Protein 1L9L (pdb70)

InterPro domains:
  IPR008138 Saposin B type, region 2 [PF03489] (105-138)
  IPR008139 Saposin B type domain [PS50015] (62-142)
  IPR008139 Saposin B type domain [SM00741] (64-138)
  IPR011001 Saposin-like [SSF47862] (68-134)
  IPR038847 Granulysin-like [PTHR15541] (1-144)

Radius of gyration: 11.11 Å; Cα contacts (8 Å, |Δi|>4): 72; chains: 1; bounding box: 20×29×24 Å

CATH classification: 1.10.225.10

Foldseek 3Di:
DCLLVLLLVVLVVLPVQFPQQALVRSVVVLVVPLVDDDDVSSVVNVVSCVPQVVLSSVCVNVVHHSCVSRVVVD

GO terms:
  GO:0005576 extracellular region (C, TAS)
  GO:0097013 phagocytic vesicle lumen (C, TAS)
  GO:0005515 protein binding (F, IPI)
  GO:0044194 cytolytic granule (C, IDA)
  GO:0042742 defense response to bacterium (P, IDA)
  GO:0031640 killing of cells of another organism (P, IDA)
  GO:0006968 cellular defense response (P, IDA)
  GO:0061844 antimicrobial humoral immune response mediated by antimicrobial peptide (P, IDA)

Sequence (74 aa):
GRDYRTCLTIVQKLKKMVDKPTQRSVSNAATRVCRTGRSRWRDVCRNFMRRYQSRVIQGLVAGETAQQICEDLR

Secondary structure (DSSP, 8-state):
-HHHHHHHHHHHHHHHH-SS--HHHHHHHHHHGGGSS-HHHHHHHHHHHHHHHHHHHHHHHTT--HHHHHGGG-

B-factor: mean 18.2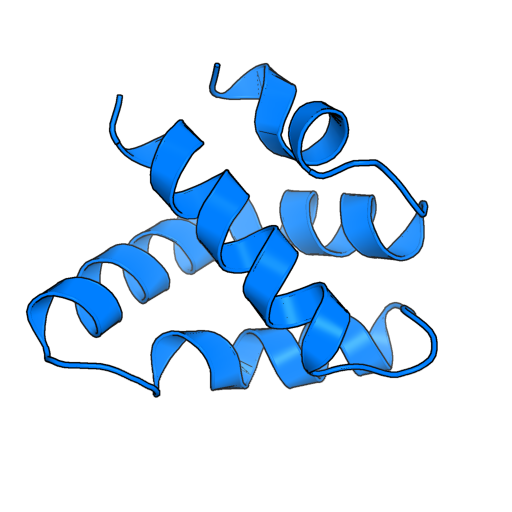7, std 9.35, range [5.76, 75.7]

Solvent-accessible surface area: 5145 Å² total; per-residue (Å²): 96,110,49,39,127,5,2,53,52,0,0,7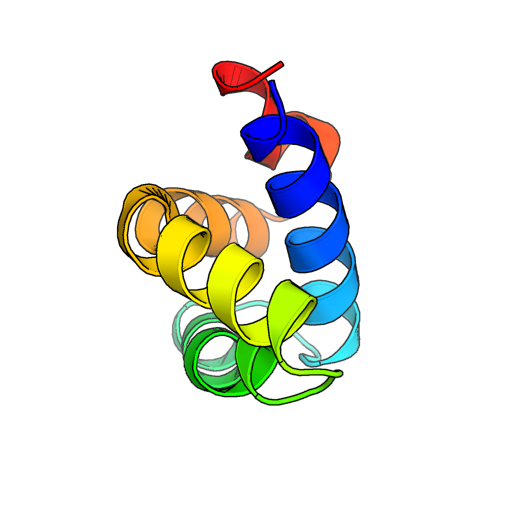9,64,0,88,156,70,20,144,152,48,51,115,190,34,0,34,74,0,15,99,128,4,15,189,98,44,211,70,178,61,81,73,35,0,121,59,2,15,212,166,62,87,80,67,2,17,108,0,2,65,68,57,43,71,24,110,101,4,1,77,127,48,193

Organism: Homo sapiens (NCBI:txid9606)

Nearest PDB structures (foldseek):
  1l9l-assembly1_A  TM=1.014E+00  e=1.236E-11  Homo sapiens
  2gtg-assembly1_A  TM=7.896E-01  e=8.484E-02  Homo sapiens
  5u85-assembly1_B  TM=4.502E-01  e=4.149E-01  Mus musculus
  2qyp-assembly1_A  TM=4.315E-01  e=3.672E-01  Homo sapiens
  2qyp-assembly1_B  TM=4.771E-01  e=5.630E-01  Homo sapiens

Structure (mmCIF, N/CA/C/O backbone):
data_1L9L
#
_entry.id   1L9L
#
_cell.length_a   23.265
_cell.length_b   60.436
_cell.length_c   23.591
_cell.angle_alpha   90.00
_cell.angle_beta   90.99
_cell.angle_gamma   90.00
#
_symmetry.space_group_name_H-M   'P 1 21 1'
#
loop_
_entity.id
_entity.type
_entity.pdbx_description
1 polymer Granulysin
2 non-polymer 'SULFATE ION'
3 non-polymer '3[N-MORPHOLINO]PROPANE SULFONIC ACID'
4 non-polymer ETHANOL
5 water water
#
loop_
_atom_site.group_PDB
_atom_site.id
_atom_site.type_symbol
_atom_site.label_atom_id
_atom_site.label_alt_id
_atom_site.label_comp_id
_atom_site.label_asym_id
_atom_site.label_entity_id
_atom_site.label_seq_id
_at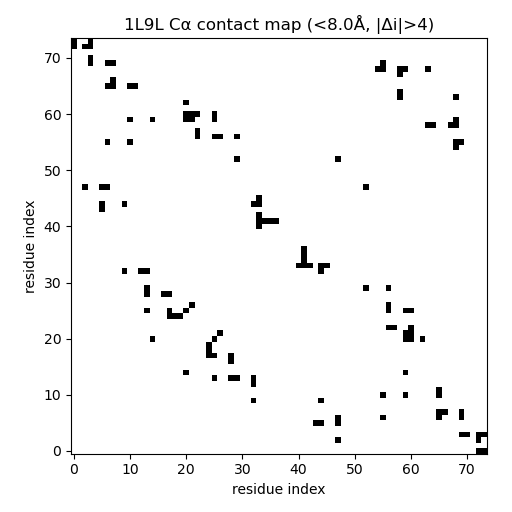om_site.pdbx_PDB_ins_code
_atom_site.Cartn_x
_atom_site.Cartn_y
_atom_site.Cartn_z
_atom_site.occupancy
_atom_site.B_iso_or_equiv
_atom_site.auth_seq_id
_atom_site.auth_comp_id
_atom_site.auth_asym_id
_atom_site.auth_atom_id
_atom_site.pdbx_PDB_model_num
ATOM 1 N N . GLY A 1 1 ? -2.903 21.227 19.831 1.00 35.36 1 GLY A N 1
ATOM 2 C CA . GLY A 1 1 ? -3.747 20.224 19.212 1.00 21.52 1 GLY A CA 1
ATOM 3 C C . GLY A 1 1 ? -3.309 19.466 18.024 1.00 16.86 1 GLY A C 1
ATOM 4 O O . GLY A 1 1 ? -3.800 18.361 17.679 1.00 17.50 1 GLY A O 1
ATOM 10 N N . ARG A 1 2 ? -2.276 20.034 17.345 1.00 16.19 2 ARG A N 1
ATOM 11 C CA . ARG A 1 2 ? -1.823 19.321 16.146 1.00 15.79 2 ARG A CA 1
ATOM 12 C C . ARG A 1 2 ? -1.210 17.991 16.497 1.00 12.38 2 ARG A C 1
ATOM 13 O O . ARG A 1 2 ? -1.186 17.104 15.660 1.00 13.51 2 ARG A O 1
ATOM 52 N N . ASP A 1 3 ? -0.651 17.841 17.725 1.00 11.73 3 ASP A N 1
ATOM 53 C CA . ASP A 1 3 ? 0.092 16.607 18.019 1.00 10.78 3 ASP A CA 1
ATOM 54 C C . ASP A 1 3 ? -0.746 15.357 17.815 1.00 10.72 3 ASP A C 1
ATOM 55 O O . ASP A 1 3 ? -0.220 14.345 17.282 1.00 10.98 3 ASP A O 1
ATOM 64 N N . TYR A 1 4 ? -1.985 15.351 18.231 1.00 10.79 4 TYR A N 1
ATOM 65 C CA . TYR A 1 4 ? -2.805 14.167 18.047 1.00 10.66 4 TYR A CA 1
ATOM 66 C C . TYR A 1 4 ? -2.936 13.808 16.576 1.00 10.28 4 TYR A C 1
ATOM 67 O O . TYR A 1 4 ? -2.862 12.639 16.209 1.00 10.43 4 TYR A O 1
ATOM 85 N N . ARG A 1 5 ? -3.180 14.826 15.712 1.00 10.59 5 ARG A N 1
ATOM 86 C CA . ARG A 1 5 ? -3.301 14.541 14.296 1.00 10.79 5 ARG A CA 1
ATOM 87 C C . ARG A 1 5 ? -2.029 14.034 13.650 1.00 10.59 5 ARG A C 1
ATOM 88 O O . ARG A 1 5 ? -2.023 13.099 12.830 1.00 11.18 5 ARG A O 1
ATOM 109 N N . THR A 1 6 ? -0.900 14.629 14.026 1.00 10.84 6 THR A N 1
ATOM 110 C CA . THR A 1 6 ? 0.379 14.181 13.536 1.00 11.12 6 THR A CA 1
ATOM 111 C C . THR A 1 6 ? 0.570 12.748 13.929 1.00 10.83 6 THR A C 1
ATOM 112 O O . THR A 1 6 ? 1.049 11.928 13.119 1.00 11.86 6 THR A O 1
ATOM 123 N N . CYS A 1 7 ? 0.249 12.449 15.207 1.00 10.75 7 CYS A N 1
ATOM 124 C CA . CYS A 1 7 ? 0.395 11.074 15.730 1.00 10.48 7 CYS A CA 1
ATOM 125 C C . CYS A 1 7 ? -0.406 10.067 14.878 1.00 10.23 7 CYS A C 1
ATOM 126 O O . CYS A 1 7 ? 0.119 9.027 14.477 1.00 10.74 7 CYS 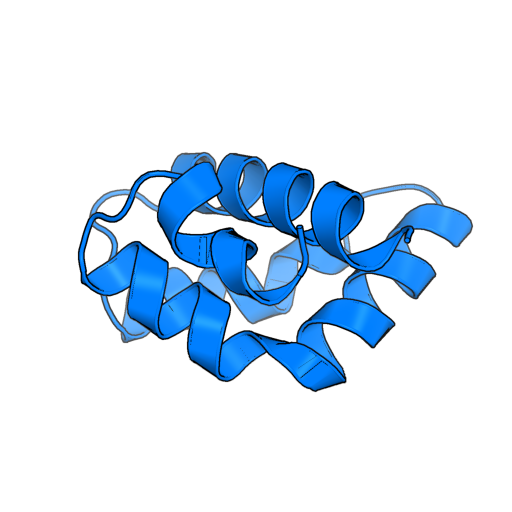A O 1
ATOM 133 N N . LEU A 1 8 ? -1.664 10.385 14.614 1.00 10.53 8 LEU A N 1
ATOM 134 C CA . LEU A 1 8 ? -2.460 9.416 13.855 1.00 10.49 8 LEU A CA 1
ATOM 135 C C . LEU A 1 8 ? -1.897 9.177 12.453 1.00 10.72 8 LEU A C 1
ATOM 136 O O . LEU A 1 8 ? -1.824 8.056 11.933 1.00 11.52 8 LEU A O 1
ATOM 152 N N . THR A 1 9 ? -1.457 10.266 11.788 1.00 10.68 9 THR A N 1
ATOM 153 C CA . THR A 1 9 ? -0.899 10.130 10.437 1.00 11.37 9 THR A CA 1
ATOM 154 C C . THR A 1 9 ? 0.369 9.281 10.443 1.00 11.00 9 THR A C 1
ATOM 155 O O . THR A 1 9 ? 0.532 8.412 9.597 1.00 11.74 9 THR A O 1
ATOM 166 N N . ILE A 1 10 ? 1.266 9.552 11.419 1.00 10.76 10 ILE A N 1
ATOM 167 C CA . ILE A 1 10 ? 2.484 8.789 11.489 1.00 10.90 10 ILE A CA 1
ATOM 168 C C . ILE A 1 10 ? 2.245 7.309 11.781 1.00 10.56 10 ILE A C 1
ATOM 169 O O . ILE A 1 10 ? 2.882 6.453 11.209 1.00 11.41 10 ILE A O 1
ATOM 185 N N . VAL A 1 11 ? 1.316 7.013 12.731 1.00 10.65 11 VAL A N 1
ATOM 186 C CA . VAL A 1 11 ? 1.022 5.602 13.001 1.00 10.73 11 VAL A CA 1
ATOM 187 C C . VAL A 1 11 ? 0.635 4.872 11.722 1.00 10.88 11 VAL A C 1
ATOM 188 O O . VAL A 1 11 ? 1.072 3.783 11.426 1.00 12.18 11 VAL A O 1
ATOM 201 N N . GLN A 1 12 ? -0.302 5.474 10.992 1.00 11.62 12 GLN A N 1
ATOM 202 C CA . GLN A 1 12 ? -0.781 4.875 9.719 1.00 13.40 12 GLN A CA 1
ATOM 203 C C . GLN A 1 12 ? 0.353 4.666 8.724 1.00 12.05 12 GLN A C 1
ATOM 204 O O . GLN A 1 12 ? 0.448 3.625 8.056 1.00 13.00 12 GLN A O 1
ATOM 229 N N . LYS A 1 13 ? 1.212 5.694 8.592 1.00 11.57 13 LYS A N 1
ATOM 230 C CA . 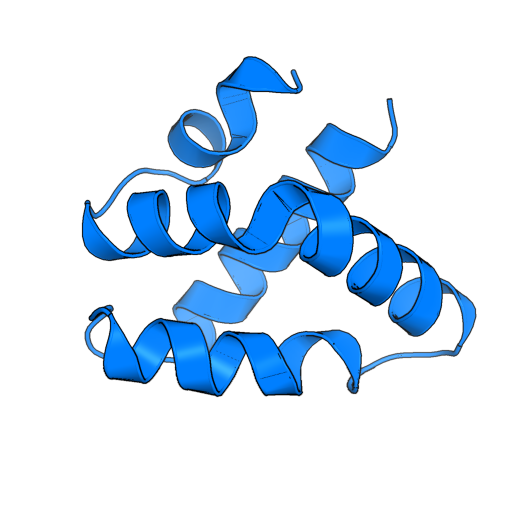LYS A 1 13 ? 2.309 5.562 7.654 1.00 11.81 13 LYS A CA 1
ATOM 231 C C . LYS A 1 13 ? 3.227 4.399 8.078 1.00 11.63 13 LYS A C 1
ATOM 232 O O . LYS A 1 13 ? 3.636 3.603 7.229 1.00 13.18 13 LYS A O 1
ATOM 251 N N . LEU A 1 14 ? 3.570 4.350 9.373 1.00 11.47 14 LEU A N 1
ATOM 252 C CA . LEU A 1 14 ? 4.513 3.310 9.842 1.00 11.58 14 LEU A CA 1
ATOM 253 C C . LEU A 1 14 ? 3.937 1.917 9.695 1.00 12.40 14 LEU A C 1
ATOM 254 O O . LEU A 1 14 ? 4.674 0.966 9.363 1.00 14.04 14 LEU A O 1
ATOM 270 N N . LYS A 1 15 ? 2.634 1.753 9.878 1.00 12.67 15 LYS A N 1
ATOM 271 C CA . LYS A 1 15 ? 2.066 0.396 9.766 1.00 13.74 15 LYS A CA 1
ATOM 272 C C . LYS A 1 15 ? 2.209 -0.144 8.330 1.00 15.00 15 LYS A C 1
ATOM 273 O O . LYS A 1 15 ? 2.275 -1.391 8.136 1.00 17.05 15 LYS A O 1
ATOM 299 N N . LYS A 1 16 ? 2.283 0.723 7.313 1.00 14.24 16 LYS A N 1
ATOM 300 C CA . LYS A 1 16 ? 2.462 0.247 5.921 1.00 14.90 16 LYS A CA 1
ATOM 301 C C . LYS A 1 16 ? 3.920 0.094 5.534 1.00 17.25 16 LYS A C 1
ATOM 302 O O . LYS A 1 16 ? 4.255 -0.567 4.512 1.00 19.07 16 LYS A O 1
ATOM 321 N N . MET A 1 17 ? 4.812 0.734 6.296 1.00 17.47 17 MET A N 1
ATOM 322 C CA . MET A 1 17 ? 6.225 0.685 5.990 1.00 16.20 17 MET A CA 1
ATOM 323 C C . MET A 1 17 ? 6.872 -0.592 6.501 1.00 18.55 17 MET A C 1
ATOM 324 O O . MET A 1 17 ? 7.888 -1.055 5.957 1.00 27.69 17 MET A O 1
ATOM 338 N N . VAL A 1 18 ? 6.317 -1.159 7.531 1.00 19.96 18 VAL A N 1
ATOM 339 C CA . VAL A 1 18 ? 6.904 -2.344 8.103 1.00 19.69 18 VAL A CA 1
ATOM 340 C C . VAL A 1 18 ? 6.013 -3.526 7.764 1.00 19.05 18 VAL A C 1
ATOM 341 O O . VAL A 1 18 ? 4.831 -3.316 7.414 1.00 28.49 18 VAL A O 1
ATOM 354 N N . ASP A 1 19 ? 6.610 -4.682 7.866 1.00 19.79 19 ASP A N 1
ATOM 355 C CA . ASP A 1 19 ? 5.752 -5.869 7.769 1.00 19.12 19 ASP A CA 1
ATOM 356 C C . ASP A 1 19 ? 5.288 -6.287 9.167 1.00 18.09 19 ASP A C 1
ATOM 357 O O . ASP A 1 19 ? 4.279 -5.821 9.718 1.00 21.96 19 ASP A O 1
ATOM 366 N N . LYS A 1 20 ? 6.019 -7.154 9.878 1.00 18.57 20 LYS A N 1
ATOM 367 C CA . LYS A 1 20 ? 5.798 -7.446 11.295 1.00 16.56 20 LYS A CA 1
ATOM 368 C C . LYS A 1 20 ? 6.329 -6.290 12.165 1.00 14.79 20 LYS A C 1
ATOM 369 O O . LYS A 1 20 ? 7.524 -5.944 12.033 1.00 14.14 20 LYS A O 1
ATOM 388 N N . PRO A 1 21 ? 5.524 -5.682 13.034 1.00 15.71 21 PRO A N 1
ATOM 389 C CA . PRO A 1 21 ? 5.976 -4.543 13.871 1.00 13.89 21 PRO A CA 1
ATOM 390 C C . PRO A 1 21 ? 6.786 -5.029 15.050 1.00 13.98 21 PRO A C 1
ATOM 391 O O . PRO A 1 21 ? 6.212 -5.532 16.012 1.00 19.99 21 PRO A O 1
ATOM 402 N N . THR A 1 22 ? 8.102 -4.872 15.008 1.00 13.88 22 THR A N 1
ATOM 403 C CA . THR A 1 22 ? 8.926 -5.229 16.132 1.00 13.10 22 THR A CA 1
ATOM 404 C C . THR A 1 22 ? 9.753 -4.038 16.522 1.00 12.18 22 THR A C 1
ATOM 405 O O . THR A 1 22 ? 9.776 -3.051 15.762 1.00 12.39 22 THR A O 1
ATOM 416 N N . GLN A 1 23 ? 10.444 -4.121 17.677 1.00 12.41 23 GLN A N 1
ATOM 417 C CA . GLN A 1 23 ? 11.276 -2.969 18.065 1.00 12.24 23 GLN A CA 1
ATOM 418 C C . GLN A 1 23 ? 12.198 -2.557 16.944 1.00 11.52 23 GLN A C 1
ATOM 419 O O . GLN A 1 23 ? 12.299 -1.329 16.5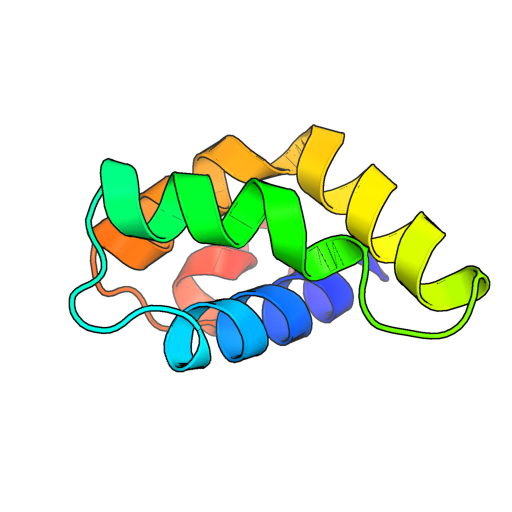96 1.00 12.15 23 GLN A O 1
ATOM 433 N N . ARG A 1 24 ? 12.880 -3.486 16.289 1.00 12.16 24 ARG A N 1
ATOM 434 C CA . ARG A 1 24 ? 13.785 -3.145 15.209 1.00 12.53 24 ARG A CA 1
ATOM 435 C C . ARG A 1 24 ? 13.083 -2.637 13.950 1.00 12.14 24 ARG A C 1
ATOM 436 O O . ARG A 1 24 ? 13.501 -1.652 13.353 1.00 12.68 24 ARG A O 1
ATOM 457 N N . SER A 1 25 ? 12.068 -3.304 13.453 1.00 12.04 25 SER A N 1
ATOM 458 C CA . SER A 1 25 ? 11.459 -2.929 12.196 1.00 12.82 25 SER A CA 1
ATOM 459 C C . SER A 1 25 ? 10.803 -1.537 12.311 1.00 11.84 25 SER A C 1
ATOM 460 O O . SER A 1 25 ? 10.912 -0.683 11.419 1.00 13.11 25 SER A O 1
ATOM 468 N N . VAL A 1 26 ? 10.084 -1.326 13.422 1.00 11.10 26 VAL A N 1
ATOM 469 C CA . VAL A 1 26 ? 9.404 -0.062 13.638 1.00 11.40 26 VAL A CA 1
ATOM 470 C C . VAL A 1 26 ? 10.391 1.077 13.832 1.00 11.32 26 VAL A C 1
ATOM 471 O O . VAL A 1 26 ? 10.225 2.171 13.331 1.00 11.94 26 VAL A O 1
ATOM 484 N N . SER A 1 27 ? 11.436 0.819 14.632 1.00 11.20 27 SER A N 1
ATOM 485 C CA . SER A 1 27 ? 12.412 1.856 14.857 1.00 11.20 27 SER A CA 1
ATOM 486 C C . SER A 1 27 ? 13.098 2.268 13.533 1.00 11.51 27 SER A C 1
ATOM 487 O O . SER A 1 27 ? 13.321 3.435 13.278 1.00 12.61 27 SER A O 1
ATOM 495 N N . ASN A 1 28 ? 13.427 1.266 12.690 1.00 12.41 28 ASN A N 1
ATOM 496 C CA . ASN A 1 28 ? 14.058 1.587 11.398 1.00 14.91 28 ASN A CA 1
ATOM 497 C C . ASN A 1 28 ? 13.132 2.422 10.511 1.00 15.10 28 ASN A C 1
ATOM 498 O O . ASN A 1 28 ? 13.508 3.416 9.911 1.00 17.83 28 ASN A O 1
ATOM 509 N N . ALA A 1 29 ? 11.861 2.045 10.470 1.00 14.11 29 ALA A N 1
ATOM 510 C CA . ALA A 1 29 ? 10.902 2.823 9.692 1.00 14.49 29 ALA A CA 1
ATOM 511 C C . ALA A 1 29 ? 10.741 4.226 10.225 1.00 13.63 29 ALA A C 1
ATOM 512 O O . ALA A 1 29 ? 10.576 5.165 9.469 1.00 16.16 29 ALA A O 1
ATOM 519 N N . ALA A 1 30 ? 10.819 4.352 11.561 1.00 13.84 30 ALA A N 1
ATOM 520 C CA . ALA A 1 30 ? 10.666 5.647 12.233 1.00 13.71 30 ALA A CA 1
ATOM 521 C C . ALA A 1 30 ? 11.782 6.643 11.926 1.00 16.19 30 ALA A C 1
ATOM 522 O O . ALA A 1 30 ? 11.563 7.862 11.932 1.00 20.26 30 ALA A O 1
ATOM 529 N N . THR A 1 31 ? 12.968 6.187 11.600 1.00 15.09 31 THR A N 1
ATOM 530 C CA . THR A 1 31 ? 14.013 7.087 11.159 1.00 16.52 31 THR A CA 1
ATOM 531 C C . THR A 1 31 ? 13.760 7.595 9.715 1.00 16.08 31 THR A C 1
ATOM 532 O O . THR A 1 31 ? 14.406 8.556 9.321 1.00 20.97 31 THR A O 1
ATOM 543 N N . ARG A 1 32 ? 12.912 6.933 8.914 1.00 15.39 32 ARG A N 1
ATOM 544 C CA . ARG A 1 32 ? 12.660 7.301 7.512 1.00 15.59 32 ARG A CA 1
ATOM 545 C C . ARG A 1 32 ? 11.366 8.059 7.317 1.00 12.92 32 ARG A C 1
ATOM 546 O O . ARG A 1 32 ? 11.247 8.831 6.317 1.00 13.74 32 ARG A O 1
ATOM 567 N N . VAL A 1 33 ? 10.376 7.864 8.185 1.00 12.58 33 VAL A N 1
ATOM 568 C CA . VAL A 1 33 ? 9.047 8.373 7.840 1.00 12.84 33 VAL A CA 1
ATOM 569 C C . VAL A 1 33 ? 8.989 9.853 7.600 1.00 12.42 33 VAL A C 1
ATOM 570 O O . VAL A 1 33 ? 8.287 10.296 6.690 1.00 14.86 33 VAL A O 1
ATOM 583 N N . CYS A 1 34 ? 9.709 10.649 8.339 1.00 11.56 34 CYS A N 1
ATOM 584 C CA . CYS A 1 34 ? 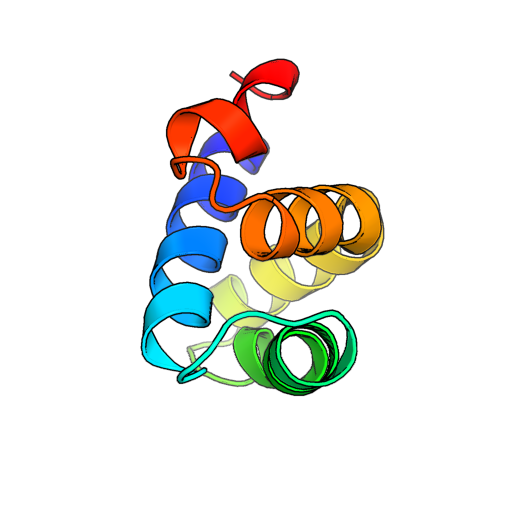9.613 12.110 8.205 1.00 12.45 34 CYS A CA 1
ATOM 585 C C . CYS A 1 34 ? 10.365 12.687 7.006 1.00 12.63 34 CYS A C 1
ATOM 586 O O . CYS A 1 34 ? 10.337 13.918 6.793 1.00 14.64 34 CYS A O 1
ATOM 593 N N . ARG A 1 35 ? 11.030 11.835 6.216 1.00 11.77 35 ARG A N 1
ATOM 594 C CA . ARG A 1 35 ? 11.755 12.315 5.048 1.00 12.99 35 ARG A CA 1
ATOM 595 C C . ARG A 1 35 ? 10.917 12.308 3.747 1.00 11.14 35 ARG A C 1
ATOM 596 O O . ARG A 1 35 ? 11.450 12.673 2.725 1.00 12.98 35 ARG A O 1
ATOM 635 N N . THR A 1 36 ? 9.668 11.882 3.844 1.00 11.40 36 THR A N 1
ATOM 636 C CA . THR A 1 36 ? 8.768 11.832 2.697 1.00 11.40 36 THR A CA 1
ATOM 637 C C . THR A 1 36 ? 7.716 12.942 2.867 1.00 10.33 36 THR A C 1
ATOM 638 O O . THR A 1 36 ? 7.007 12.965 3.867 1.00 13.65 36 THR A O 1
ATOM 649 N N . GLY A 1 37 ? 7.619 13.840 1.884 1.00 10.01 37 GLY A N 1
ATOM 650 C CA . GLY A 1 37 ? 6.727 14.956 1.886 1.00 10.21 37 GLY A CA 1
ATOM 651 C C . GLY A 1 37 ? 7.372 16.277 1.530 1.00 9.68 37 GLY A C 1
ATOM 652 O O . GLY A 1 37 ? 8.543 16.335 1.276 1.00 10.43 37 GLY A O 1
ATOM 656 N N . ARG A 1 38 ? 6.542 17.332 1.478 1.00 10.43 38 ARG A N 1
ATOM 657 C CA . ARG A 1 38 ? 7.048 18.715 1.350 1.00 10.60 38 ARG A CA 1
ATOM 658 C C . ARG A 1 38 ? 7.599 19.179 2.696 1.00 10.55 38 ARG A C 1
ATOM 659 O O . ARG A 1 38 ? 7.410 18.558 3.756 1.00 10.75 38 ARG A O 1
ATOM 680 N N . SER A 1 39 ? 8.295 20.334 2.650 1.00 11.46 39 SER A N 1
ATOM 681 C CA . SER A 1 39 ? 9.019 20.766 3.847 1.00 11.75 39 SER A CA 1
ATOM 682 C C . SER A 1 39 ? 8.191 20.980 5.092 1.00 11.16 39 SER A C 1
ATOM 683 O O . SER A 1 39 ? 8.627 20.639 6.218 1.00 11.33 39 SER A O 1
ATOM 696 N N . ARG A 1 40 ? 6.999 21.545 4.971 1.00 11.24 40 ARG A N 1
ATOM 697 C CA . ARG A 1 40 ? 6.176 21.763 6.157 1.00 11.87 40 ARG A CA 1
ATOM 698 C C . ARG A 1 40 ? 5.919 20.435 6.872 1.00 11.23 40 ARG A C 1
ATOM 699 O O . ARG A 1 40 ? 6.108 20.363 8.113 1.00 11.42 40 ARG A O 1
ATOM 720 N N . TRP A 1 41 ? 5.446 19.417 6.147 1.00 11.02 41 TRP A N 1
ATOM 721 C CA . TRP A 1 41 ? 5.164 18.113 6.795 1.00 10.53 41 TRP A CA 1
ATOM 722 C C . TRP A 1 41 ? 6.440 17.490 7.338 1.00 9.94 41 TRP A C 1
ATOM 723 O O . TRP A 1 41 ? 6.430 16.932 8.448 1.00 9.93 41 TRP A O 1
ATOM 744 N N . ARG A 1 42 ? 7.528 17.536 6.587 1.00 9.74 42 ARG A N 1
ATOM 745 C CA . ARG A 1 42 ? 8.764 16.961 7.102 1.00 10.03 42 ARG A CA 1
ATOM 746 C C . ARG A 1 42 ? 9.104 17.554 8.467 1.00 9.81 42 ARG A C 1
ATOM 747 O O . ARG A 1 42 ? 9.498 16.820 9.401 1.00 10.42 42 ARG A O 1
ATOM 768 N N . ASP A 1 43 ? 8.935 18.873 8.621 1.00 10.34 43 ASP A N 1
ATOM 769 C CA . ASP A 1 43 ? 9.244 19.567 9.883 1.00 11.02 43 ASP A CA 1
ATOM 770 C C . ASP A 1 43 ? 8.312 19.146 11.007 1.00 11.13 43 ASP A C 1
ATOM 771 O O . ASP A 1 43 ? 8.710 18.828 12.146 1.00 12.29 43 ASP A O 1
ATOM 786 N N . VAL A 1 44 ? 7.001 19.226 10.738 1.0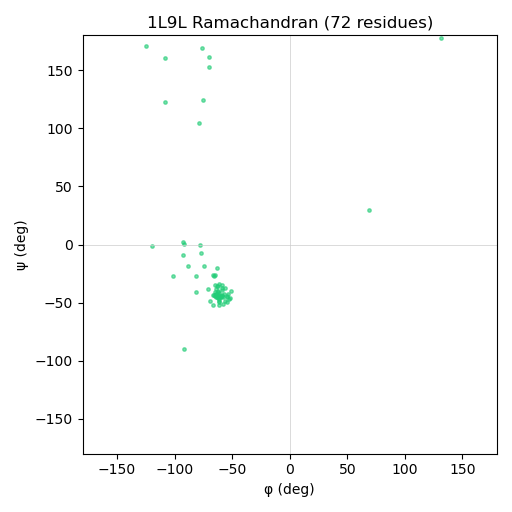0 10.99 44 VAL A N 1
ATOM 787 C CA . VAL A 1 44 ? 6.041 18.815 11.733 1.00 11.03 44 VAL A CA 1
ATOM 788 C C . VAL A 1 44 ? 6.276 17.396 12.222 1.00 11.21 44 VAL A C 1
ATOM 789 O O . VAL A 1 44 ? 6.251 17.082 13.441 1.00 11.42 44 VAL A O 1
ATOM 802 N N . CYS A 1 45 ? 6.529 16.485 11.250 1.00 10.74 45 CYS A N 1
ATOM 803 C CA . CYS A 1 45 ? 6.779 15.069 11.557 1.00 10.55 45 CYS A CA 1
ATOM 804 C C . CYS A 1 45 ? 8.011 14.917 12.429 1.00 10.78 45 CYS A C 1
ATOM 805 O O . CYS A 1 45 ? 8.013 14.238 13.450 1.00 10.91 45 CYS A O 1
ATOM 812 N N . ARG A 1 46 ? 9.102 15.565 11.996 1.00 10.57 46 ARG A N 1
ATOM 813 C CA . ARG A 1 46 ? 10.345 15.425 12.701 1.00 11.35 46 ARG A CA 1
ATOM 814 C C . ARG A 1 46 ? 10.234 15.901 14.140 1.00 10.64 46 ARG A C 1
ATOM 815 O O . ARG A 1 46 ? 10.709 15.266 15.104 1.00 11.35 46 ARG A O 1
ATOM 854 N N . ASN A 1 47 ? 9.607 17.062 14.325 1.00 10.88 47 ASN A N 1
ATOM 855 C CA . ASN A 1 47 ? 9.482 17.646 15.678 1.00 10.85 47 ASN A CA 1
ATOM 856 C C . ASN A 1 47 ? 8.661 16.787 16.590 1.00 9.82 47 ASN A C 1
ATOM 857 O O . ASN A 1 47 ? 8.933 16.619 17.781 1.00 11.10 47 ASN A O 1
ATOM 868 N N . PHE A 1 48 ? 7.592 16.192 16.017 1.00 9.41 48 PHE A N 1
ATOM 869 C CA . PHE A 1 48 ? 6.750 15.253 16.749 1.00 9.39 48 PHE A CA 1
ATOM 870 C C . PHE A 1 48 ? 7.558 14.037 17.193 1.00 9.65 48 PHE A C 1
ATOM 871 O O . PHE A 1 48 ? 7.471 13.614 18.353 1.00 9.96 48 PHE A O 1
ATOM 888 N N . MET A 1 49 ? 8.260 13.420 16.212 1.00 9.69 49 MET A N 1
ATOM 889 C CA . MET A 1 49 ? 8.967 12.190 16.585 1.00 10.06 49 MET A CA 1
ATOM 890 C C . MET A 1 49 ? 10.020 12.471 17.649 1.00 10.29 49 MET A C 1
ATOM 891 O O . MET A 1 49 ? 10.245 11.621 18.552 1.00 11.13 49 MET A O 1
ATOM 905 N N . ARG A 1 50 ? 10.671 13.603 17.599 1.00 10.58 50 ARG A N 1
ATOM 906 C CA . ARG A 1 50 ? 11.672 13.919 18.606 1.00 11.48 50 ARG A CA 1
ATOM 907 C C . ARG A 1 50 ? 11.084 13.921 20.046 1.00 10.82 50 ARG A C 1
ATOM 908 O O . ARG A 1 50 ? 11.727 13.570 21.009 1.00 12.30 50 ARG A O 1
ATOM 929 N N . ARG A 1 51 ? 9.824 14.360 20.152 1.00 9.62 51 ARG A N 1
ATOM 930 C CA . ARG A 1 51 ? 9.132 14.376 21.440 1.00 9.84 51 ARG A CA 1
ATOM 931 C C . ARG A 1 51 ? 8.547 13.010 21.849 1.00 9.43 51 ARG A C 1
ATOM 932 O O . ARG A 1 51 ? 8.562 12.658 23.029 1.00 10.69 51 ARG A O 1
ATOM 953 N N . TYR A 1 52 ? 7.961 12.306 20.862 1.00 9.47 52 TYR A N 1
ATOM 954 C CA . TYR A 1 52 ? 7.029 11.214 21.150 1.00 9.79 52 TYR A CA 1
ATOM 955 C C . TYR A 1 52 ? 7.429 9.853 20.620 1.00 10.00 52 TYR A C 1
ATOM 956 O O . TYR A 1 52 ? 6.678 8.883 20.853 1.00 11.12 52 TYR A O 1
ATOM 974 N N . GLN A 1 53 ? 8.533 9.705 19.924 1.00 10.71 53 GLN A N 1
ATOM 975 C CA . GLN A 1 53 ? 8.876 8.448 19.249 1.00 12.28 53 GLN A CA 1
ATOM 976 C C . GLN A 1 53 ? 8.779 7.234 20.172 1.00 11.14 53 GLN A C 1
ATOM 977 O O . GLN A 1 53 ? 8.362 6.158 19.721 1.00 11.88 53 GLN A O 1
ATOM 1002 N N . SER A 1 54 ? 9.215 7.354 21.458 1.00 11.20 54 SER A N 1
ATOM 1003 C CA . SER A 1 54 ? 9.238 6.165 22.310 1.00 12.00 54 SER A CA 1
ATOM 1004 C C . SER A 1 54 ? 7.843 5.559 22.442 1.00 10.78 54 SER A C 1
ATOM 1005 O O . SER A 1 54 ? 7.677 4.335 22.437 1.00 11.30 54 SER A O 1
ATOM 1018 N N . ARG A 1 55 ? 6.884 6.410 22.627 1.00 11.51 55 ARG A N 1
ATOM 1019 C CA . ARG A 1 55 ? 5.519 5.951 22.830 1.00 10.85 55 ARG A CA 1
ATOM 1020 C C . ARG A 1 55 ? 4.913 5.376 21.531 1.00 10.47 55 ARG A C 1
ATOM 1021 O O . ARG A 1 55 ? 4.173 4.391 21.565 1.00 10.82 55 ARG A O 1
ATOM 1042 N N . VAL A 1 56 ? 5.199 5.978 20.383 1.00 10.46 56 VAL A N 1
ATOM 1043 C CA . VAL A 1 56 ? 4.749 5.477 19.093 1.00 10.73 56 VAL A CA 1
ATOM 1044 C C . VAL A 1 56 ? 5.305 4.075 18.814 1.00 10.22 56 VAL A C 1
ATOM 1045 O O . VAL A 1 56 ? 4.585 3.156 18.438 1.00 10.83 56 VAL A O 1
ATOM 1058 N N . ILE A 1 57 ? 6.610 3.925 19.006 1.00 10.20 57 ILE A N 1
ATOM 1059 C CA . ILE A 1 57 ? 7.227 2.626 18.764 1.00 10.34 57 ILE A CA 1
ATOM 1060 C C . ILE A 1 57 ? 6.629 1.565 19.712 1.00 10.84 57 ILE A C 1
ATOM 1061 O O . ILE A 1 57 ? 6.262 0.468 19.264 1.00 10.78 57 ILE A O 1
ATOM 1077 N N . GLN A 1 58 ? 6.512 1.889 21.016 1.00 10.51 58 GLN A N 1
ATOM 1078 C CA . GLN A 1 58 ? 5.938 1.015 22.023 1.00 11.02 58 GLN A CA 1
ATOM 1079 C C . GLN A 1 58 ? 4.574 0.550 21.592 1.00 10.72 58 GLN A C 1
ATOM 1080 O O . GLN A 1 58 ? 4.205 -0.639 21.669 1.00 11.24 58 GLN A O 1
ATOM 1094 N N . GLY A 1 59 ? 3.767 1.499 21.126 1.00 10.95 59 GLY A N 1
ATOM 1095 C CA . GLY A 1 59 ? 2.403 1.199 20.723 1.00 11.16 59 GLY A CA 1
ATOM 1096 C C . GLY A 1 59 ? 2.339 0.292 19.511 1.00 10.94 59 GLY A C 1
ATOM 1097 O O . GLY A 1 59 ? 1.492 -0.621 19.462 1.00 11.51 59 GLY A O 1
ATOM 1101 N N . LEU A 1 60 ? 3.152 0.534 18.499 1.00 11.13 60 LEU A N 1
ATOM 1102 C CA . LEU A 1 60 ? 3.152 -0.325 17.320 1.00 12.03 60 LEU A CA 1
ATOM 1103 C C . LEU A 1 60 ? 3.558 -1.768 17.694 1.00 11.73 60 LEU A C 1
ATOM 1104 O O . LEU A 1 60 ? 2.988 -2.774 17.239 1.00 13.51 60 LEU A O 1
ATOM 1120 N N . VAL A 1 61 ? 4.598 -1.877 18.525 1.00 11.39 61 VAL A N 1
ATOM 1121 C CA . VAL A 1 61 ? 5.054 -3.196 18.955 1.00 13.22 61 VAL A CA 1
ATOM 1122 C C . VAL A 1 61 ? 3.991 -3.960 19.731 1.00 13.19 61 VAL A C 1
ATOM 1123 O O . VAL A 1 61 ? 3.857 -5.199 19.616 1.00 15.15 61 VAL A O 1
ATOM 1136 N N . ALA A 1 62 ? 3.178 -3.197 20.495 1.00 12.11 62 ALA A N 1
ATOM 1137 C CA . ALA A 1 62 ? 2.082 -3.766 21.272 1.00 13.61 62 ALA A CA 1
ATOM 1138 C C . ALA A 1 62 ? 0.879 -4.099 20.398 1.00 14.38 62 ALA A C 1
ATOM 1139 O O . ALA A 1 62 ? -0.091 -4.586 20.925 1.00 16.66 62 ALA A O 1
ATOM 1146 N N . GLY A 1 63 ? 0.818 -3.763 19.126 1.00 13.30 63 GLY A N 1
ATOM 1147 C CA . GLY A 1 63 ? -0.307 -3.983 18.258 1.00 14.70 63 GLY A CA 1
ATOM 1148 C C . GLY A 1 63 ? -1.489 -3.119 18.609 1.00 13.91 63 GLY A C 1
ATOM 1149 O O . GLY A 1 63 ? -2.628 -3.477 18.325 1.00 18.93 63 GLY A O 1
ATOM 1153 N N . GLU A 1 64 ? -1.251 -1.931 19.171 1.00 12.00 64 GLU A N 1
ATOM 1154 C CA . GLU A 1 64 ? -2.289 -0.987 19.508 1.00 12.29 64 GLU A CA 1
ATOM 1155 C C . GLU A 1 64 ? -2.914 -0.378 18.213 1.00 11.81 64 GLU A C 1
ATOM 1156 O O . GLU A 1 64 ? -2.286 -0.233 17.172 1.00 13.32 64 GLU A O 1
ATOM 1168 N N . THR A 1 65 ? -4.170 0.023 18.346 1.00 12.16 65 THR A N 1
ATOM 1169 C CA . THR A 1 65 ? -4.778 0.825 17.282 1.00 11.90 65 THR A CA 1
ATOM 1170 C C . THR A 1 65 ? -4.146 2.215 17.281 1.00 11.81 65 THR A C 1
ATOM 1171 O O . THR A 1 65 ? -3.551 2.671 18.287 1.00 11.34 65 THR A O 1
ATOM 1182 N N . ALA A 1 66 ? -4.292 2.952 16.169 1.00 12.14 66 ALA A N 1
ATOM 1183 C CA . ALA A 1 66 ? -3.780 4.342 16.146 1.00 11.88 66 ALA A CA 1
ATOM 1184 C C . ALA A 1 66 ? -4.355 5.165 17.300 1.00 10.79 66 ALA A C 1
ATOM 1185 O O . ALA A 1 66 ? -3.653 5.960 17.947 1.00 11.31 66 ALA A O 1
ATOM 1192 N N . GLN A 1 67 ? -5.662 5.036 17.547 1.00 10.73 67 GLN A N 1
ATOM 1193 C CA . GLN A 1 67 ? -6.255 5.818 18.630 1.00 10.68 67 GLN A CA 1
ATOM 1194 C C . GLN A 1 67 ? -5.675 5.471 19.992 1.00 10.31 67 GLN A C 1
ATOM 1195 O O . GLN A 1 67 ? -5.438 6.361 20.820 1.00 11.40 67 GLN A O 1
ATOM 1209 N N . GLN A 1 68 ? -5.412 4.235 20.294 1.00 11.17 68 GLN A N 1
ATOM 1210 C CA . GLN A 1 68 ? -4.818 3.782 21.520 1.00 10.75 68 GLN A CA 1
ATOM 1211 C C . GLN A 1 68 ? -3.419 4.342 21.635 1.00 11.09 68 GLN A C 1
ATOM 1212 O O . GLN A 1 68 ? -3.032 4.793 22.738 1.00 12.09 68 GLN A O 1
ATOM 1226 N N . ILE A 1 69 ? -2.624 4.296 20.570 1.00 10.52 69 ILE A N 1
ATOM 1227 C CA . ILE A 1 69 ? -1.254 4.828 20.640 1.00 11.08 69 ILE A CA 1
ATOM 1228 C C . ILE A 1 69 ? -1.301 6.308 21.011 1.00 10.61 69 ILE A C 1
ATOM 1229 O O . ILE A 1 69 ? -0.462 6.798 21.755 1.00 11.50 69 ILE A O 1
ATOM 1245 N N . CYS A 1 70 ? -2.229 7.046 20.353 1.00 10.21 70 CYS A N 1
ATOM 1246 C CA . CYS A 1 70 ? -2.224 8.483 20.382 1.00 9.96 70 CYS A CA 1
ATOM 1247 C C . CYS A 1 70 ? -3.095 9.117 21.491 1.00 9.76 70 CYS A C 1
ATOM 1248 O O . CYS A 1 70 ? -3.178 10.332 21.590 1.00 10.31 70 CYS A O 1
ATOM 1255 N N . GLU A 1 71 ? -3.717 8.251 22.317 1.00 9.95 71 GLU A N 1
ATOM 1256 C CA . GLU A 1 71 ? -4.736 8.719 23.269 1.00 9.88 71 GLU A CA 1
ATOM 1257 C C . GLU A 1 71 ? -4.314 9.796 24.222 1.00 10.42 71 GLU A C 1
ATOM 1258 O O . GLU A 1 71 ? -5.100 10.705 24.549 1.00 11.67 71 GLU A O 1
ATOM 1270 N N . ASP A 1 72 ? -3.075 9.751 24.717 1.00 10.53 72 ASP A N 1
ATOM 1271 C CA . ASP A 1 72 ? -2.691 10.793 25.682 1.00 12.15 72 ASP A CA 1
ATOM 1272 C C . ASP A 1 72 ? -2.711 12.184 25.085 1.00 11.10 72 ASP A C 1
ATOM 1273 O O . ASP A 1 72 ? -2.780 13.170 25.877 1.00 13.72 72 ASP A O 1
ATOM 1288 N N . LEU A 1 73 ? -2.656 12.296 23.769 1.00 10.18 73 LEU A N 1
ATOM 1289 C CA . LEU A 1 73 ? -2.659 13.560 23.064 1.00 10.26 73 LEU A CA 1
ATOM 1290 C C . LEU A 1 73 ? -4.030 14.039 22.651 1.00 10.65 73 LEU A C 1
ATOM 1291 O O . LEU A 1 73 ? -4.204 15.184 22.161 1.00 11.49 73 LEU A O 1
ATOM 1307 N N . ARG A 1 74 ? -5.021 13.194 22.798 1.00 10.76 74 ARG A N 1
ATOM 1308 C CA . ARG A 1 74 ? -6.340 13.498 22.263 1.00 11.01 74 ARG A CA 1
ATOM 1309 C C . ARG A 1 74 ? -6.920 14.663 23.063 1.00 11.75 74 ARG A C 1
ATOM 1310 O O . ARG A 1 74 ? -6.774 14.695 24.308 1.00 13.63 74 ARG A O 1
#